Protein AF-A0A8H9GQD7-F1 (afdb_monomer_lite)

Organism: NCBI:txid43677

Radius of gyration: 21.65 Å; chains: 1; bounding box: 56×29×59 Å

Foldseek 3Di:
DPPDDDDLLAFDDDDPDDALAVLVVVLVVLVVVLVVLVCVLVVVCVVVVDDCVVDPVSVVSVVVSVVSVVVSVVSVCCSVVPRQVVQVVSQEHCDQPPQLQGFHAPPPPRTTQGHRNDPRDDPVSSVVSVVSNVVCVVVVNPDPPPPDD

Secondary structure (DSSP, 8-state):
-------TT-B--PPSS--HHHHHHHHHHHHHHHHHHHHHHHHHHHHH---GGG-HHHHHHHHHHHHHHHHHHHHHHHIIIIIHHHHHHTTEE-STT--TTSEEE-TTT-BEEE-TTSPPPPHHHHHHHHHHHHHHHHTT----SSS--

Structure (mmCIF, N/CA/C/O backbone):
data_AF-A0A8H9GQD7-F1
#
_entry.id   AF-A0A8H9GQD7-F1
#
loop_
_atom_site.group_PDB
_atom_site.id
_atom_site.type_symbol
_atom_site.label_atom_id
_atom_site.label_alt_id
_atom_site.label_comp_id
_atom_site.label_asym_id
_atom_site.label_entity_id
_atom_site.label_seq_id
_atom_site.pdbx_PDB_ins_code
_atom_site.Cartn_x
_atom_site.Cartn_y
_atom_site.Cartn_z
_atom_site.occupancy
_atom_site.B_iso_or_equiv
_atom_site.auth_seq_id
_atom_site.auth_comp_id
_atom_site.auth_asym_id
_atom_site.auth_atom_id
_atom_site.pdbx_PDB_model_num
ATOM 1 N N . MET A 1 1 ? -19.587 14.420 16.775 1.00 52.22 1 MET A N 1
ATOM 2 C CA . MET A 1 1 ? -18.408 13.532 16.770 1.00 52.22 1 MET A CA 1
ATOM 3 C C . MET A 1 1 ? -18.285 12.981 18.170 1.00 52.22 1 MET A C 1
ATOM 5 O O . MET A 1 1 ? -17.987 13.733 19.086 1.00 52.22 1 MET A O 1
ATOM 9 N N . THR A 1 2 ? -18.699 11.735 18.364 1.00 54.34 2 THR A N 1
ATOM 10 C CA . THR A 1 2 ? -18.663 11.074 19.668 1.00 54.34 2 THR A CA 1
ATOM 11 C C . THR A 1 2 ? -17.206 10.922 20.079 1.00 54.34 2 THR A C 1
ATOM 13 O O . THR A 1 2 ? -16.435 10.321 19.337 1.00 54.34 2 THR A O 1
ATOM 16 N N . GLY A 1 3 ? -16.827 11.503 21.219 1.00 69.62 3 GLY A N 1
ATOM 17 C CA . GLY A 1 3 ? -15.512 11.342 21.842 1.00 69.62 3 GLY A CA 1
ATOM 18 C C . GLY A 1 3 ? -15.313 9.917 22.349 1.00 69.62 3 GLY A C 1
ATOM 19 O O . GLY A 1 3 ? -15.209 9.698 23.549 1.00 69.62 3 GLY A O 1
ATOM 20 N N . GLN A 1 4 ? -15.342 8.945 21.437 1.00 81.12 4 GLN A N 1
ATOM 21 C CA . GLN A 1 4 ? -14.996 7.571 21.748 1.00 81.12 4 GLN A CA 1
ATOM 22 C C . GLN A 1 4 ? -13.513 7.533 22.087 1.00 81.12 4 GLN A C 1
ATOM 24 O O . GLN A 1 4 ? -12.662 7.828 21.252 1.00 81.12 4 GLN A O 1
ATOM 29 N N . GLU A 1 5 ? -13.226 7.181 23.331 1.00 90.62 5 GLU A N 1
ATOM 30 C CA . GLU A 1 5 ? -11.876 6.884 23.772 1.00 90.62 5 GLU A CA 1
ATOM 31 C C . GLU A 1 5 ? -11.408 5.593 23.091 1.00 90.62 5 GLU A C 1
ATOM 33 O O . GLU A 1 5 ? -12.133 4.595 23.058 1.00 90.62 5 GLU A O 1
ATOM 38 N N . TRP A 1 6 ? -10.220 5.625 22.490 1.00 93.25 6 TRP A N 1
ATOM 39 C CA . TRP A 1 6 ? -9.651 4.464 21.815 1.00 93.25 6 TRP A CA 1
ATOM 40 C C . TRP A 1 6 ? -9.459 3.291 22.791 1.00 93.25 6 TRP A C 1
ATOM 42 O O . TRP A 1 6 ? -8.987 3.472 23.912 1.00 93.25 6 TRP A O 1
ATOM 52 N N . SER A 1 7 ? -9.768 2.071 22.340 1.00 92.12 7 SER A N 1
ATOM 53 C CA . SER A 1 7 ? -9.533 0.832 23.091 1.00 92.12 7 SER A CA 1
ATOM 54 C C . SER A 1 7 ? -8.910 -0.243 22.191 1.00 92.12 7 SER A C 1
ATOM 56 O O . SER A 1 7 ? -9.334 -0.388 21.040 1.00 92.12 7 SER A O 1
ATOM 58 N N . PRO A 1 8 ? -7.952 -1.049 22.695 1.00 90.44 8 PRO A N 1
ATOM 59 C CA . PRO A 1 8 ? -7.271 -2.081 21.908 1.00 90.44 8 PRO A CA 1
ATOM 60 C C . PRO A 1 8 ? -8.186 -3.248 21.508 1.00 90.44 8 PRO A C 1
ATOM 62 O O . PRO A 1 8 ? -7.791 -4.081 20.699 1.00 90.44 8 PRO A O 1
ATOM 65 N N . HIS A 1 9 ? -9.404 -3.314 22.050 1.00 89.88 9 HIS A N 1
ATOM 66 C CA . HIS A 1 9 ? -10.408 -4.318 21.691 1.00 89.88 9 HIS A CA 1
ATOM 67 C C . HIS A 1 9 ? -11.332 -3.865 20.552 1.00 89.88 9 HIS A C 1
ATOM 69 O O . HIS A 1 9 ? -12.151 -4.652 20.084 1.00 89.88 9 HIS A O 1
ATOM 75 N N . MET A 1 10 ? -11.226 -2.611 20.097 1.00 92.00 10 MET A N 1
ATOM 76 C CA . MET A 1 10 ? -12.069 -2.103 19.018 1.00 92.00 10 MET A CA 1
ATOM 77 C C . MET A 1 10 ? -11.712 -2.767 17.692 1.00 92.00 10 MET A C 1
ATOM 79 O O . MET A 1 10 ? -10.577 -2.680 17.220 1.00 92.00 10 MET A O 1
ATOM 83 N N . GLN A 1 11 ? -12.712 -3.372 17.059 1.00 92.25 11 GLN A N 1
ATOM 84 C CA . GLN A 1 11 ? -12.593 -3.986 15.744 1.00 92.25 11 GLN A CA 1
ATOM 85 C C . GLN A 1 11 ? -13.597 -3.388 14.765 1.00 92.25 11 GLN A C 1
ATOM 87 O O . GLN A 1 11 ? -14.697 -2.969 15.129 1.00 92.25 11 GLN A O 1
ATOM 92 N N . ARG A 1 12 ? -13.225 -3.399 13.487 1.00 90.88 12 ARG A N 1
ATOM 93 C CA . ARG A 1 12 ? -14.120 -3.098 12.374 1.00 90.88 12 ARG A CA 1
ATOM 94 C C . ARG A 1 12 ? -14.164 -4.286 11.432 1.00 90.88 12 ARG A C 1
ATOM 96 O O . ARG A 1 12 ? -13.140 -4.877 11.090 1.00 90.88 12 ARG A O 1
ATOM 103 N N . ARG A 1 13 ? -15.366 -4.605 10.955 1.00 91.69 13 ARG A N 1
ATOM 104 C CA . ARG A 1 13 ? -15.532 -5.585 9.887 1.00 91.69 13 ARG A CA 1
ATOM 105 C C . ARG A 1 13 ? -14.954 -5.009 8.598 1.00 91.69 13 ARG A C 1
ATOM 107 O O . ARG A 1 13 ? -15.476 -4.040 8.054 1.00 91.69 13 ARG A O 1
ATOM 114 N N . LEU A 1 14 ? -13.885 -5.627 8.113 1.00 88.56 14 LEU A N 1
ATOM 115 C CA . LEU A 1 14 ? -13.234 -5.224 6.874 1.00 88.56 14 LEU A CA 1
ATOM 116 C C . LEU A 1 14 ? -14.040 -5.691 5.658 1.00 88.56 14 LEU A C 1
ATOM 118 O O . LEU A 1 14 ? -14.552 -6.813 5.623 1.00 88.56 14 LEU A O 1
ATOM 122 N N . LEU A 1 15 ? -14.105 -4.841 4.636 1.00 88.88 15 LEU A N 1
ATOM 123 C CA . LEU A 1 15 ? -14.588 -5.222 3.316 1.00 88.88 15 LEU A CA 1
ATOM 124 C C . LEU A 1 15 ? -13.669 -6.303 2.715 1.00 88.88 15 LEU A C 1
ATOM 126 O O . LEU A 1 15 ? -12.442 -6.204 2.838 1.00 88.88 15 LEU A O 1
ATOM 130 N N . PRO A 1 16 ? -14.231 -7.328 2.051 1.00 82.50 16 PRO A N 1
ATOM 131 C CA . PRO A 1 16 ? -13.435 -8.333 1.361 1.00 82.50 16 PRO A CA 1
ATOM 132 C C . PRO A 1 16 ? -12.725 -7.711 0.150 1.00 82.50 16 PRO A C 1
ATOM 134 O O . PRO A 1 16 ? -13.342 -6.995 -0.639 1.00 82.50 16 PRO A O 1
ATOM 137 N N . GLY A 1 17 ? -11.433 -8.006 -0.017 1.00 80.06 17 GLY A N 1
ATOM 138 C CA . GLY A 1 17 ? -10.652 -7.597 -1.186 1.00 80.06 17 GLY A CA 1
ATOM 139 C C . GLY A 1 17 ? -9.271 -7.025 -0.863 1.00 80.06 17 GLY A C 1
ATOM 140 O O . GLY A 1 17 ? -8.777 -7.113 0.262 1.00 80.06 17 GLY A O 1
ATOM 141 N N . LEU A 1 18 ? -8.641 -6.455 -1.894 1.00 74.69 18 LEU A N 1
ATOM 142 C CA . LEU A 1 18 ? -7.357 -5.762 -1.788 1.00 74.69 18 LEU A CA 1
ATOM 143 C C . LEU A 1 18 ? -7.525 -4.445 -1.019 1.00 74.69 18 LEU A C 1
ATOM 145 O 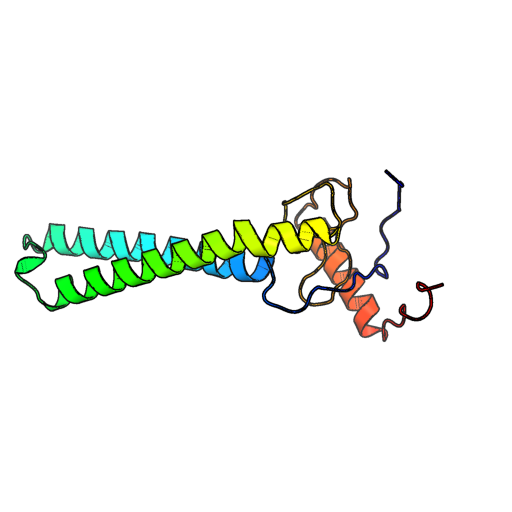O . LEU A 1 18 ? -8.430 -3.664 -1.306 1.00 74.69 18 LEU A O 1
ATOM 149 N N . ARG A 1 19 ? -6.633 -4.206 -0.056 1.00 80.25 19 ARG A N 1
ATOM 150 C CA . ARG A 1 19 ? -6.700 -3.073 0.880 1.00 80.25 19 ARG A CA 1
ATOM 151 C C . ARG A 1 19 ? -5.863 -1.901 0.384 1.00 80.25 19 ARG A C 1
A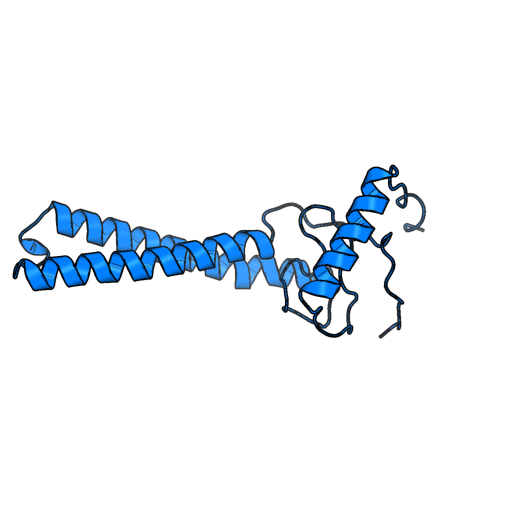TOM 153 O O . ARG A 1 19 ? -4.777 -2.116 -0.166 1.00 80.25 19 ARG A O 1
ATOM 160 N N . ALA A 1 20 ? -6.323 -0.673 0.62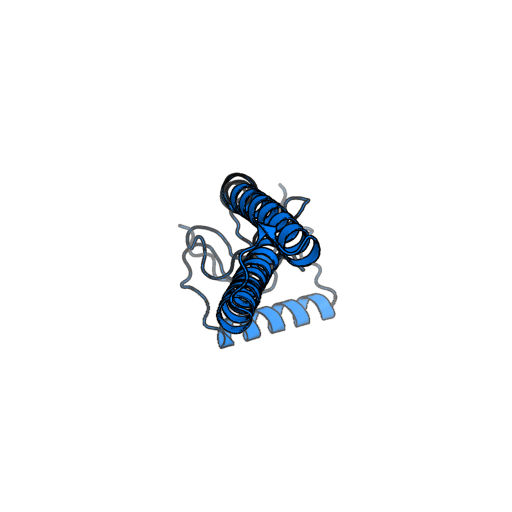4 1.00 78.06 20 ALA A N 1
ATOM 161 C CA . ALA A 1 20 ? -5.643 0.536 0.155 1.00 78.06 20 ALA A CA 1
ATOM 162 C C . ALA A 1 20 ? -4.181 0.609 0.631 1.00 78.06 20 ALA A C 1
ATOM 164 O O . ALA A 1 20 ? -3.285 0.891 -0.166 1.00 78.06 20 ALA A O 1
ATOM 165 N N . GLY A 1 21 ? -3.916 0.265 1.898 1.00 73.19 21 GLY A N 1
ATOM 166 C CA . GLY A 1 21 ? -2.560 0.280 2.457 1.00 73.19 21 GLY A CA 1
ATOM 167 C C . GLY A 1 21 ? -1.583 -0.692 1.776 1.00 73.19 21 GLY A C 1
ATOM 168 O O . GLY A 1 21 ? -0.426 -0.346 1.547 1.00 73.19 21 GLY A O 1
ATOM 169 N N . GLN A 1 22 ? -2.037 -1.891 1.394 1.00 75.12 22 GLN A N 1
ATOM 170 C CA . GLN A 1 22 ? -1.191 -2.867 0.694 1.00 75.12 22 GLN A CA 1
ATOM 171 C C . GLN A 1 22 ? -0.903 -2.425 -0.740 1.00 75.12 22 GLN A C 1
ATOM 173 O O . GLN A 1 22 ? 0.237 -2.498 -1.192 1.00 75.12 22 GLN A O 1
ATOM 178 N N . LEU A 1 23 ? -1.925 -1.933 -1.443 1.00 75.62 23 LEU A N 1
ATOM 179 C CA . LEU A 1 23 ? -1.777 -1.443 -2.809 1.00 75.62 23 LEU A CA 1
ATOM 180 C C . LEU A 1 23 ? -0.866 -0.207 -2.877 1.00 75.62 23 LEU A C 1
ATOM 182 O O . LEU A 1 23 ? -0.086 -0.085 -3.817 1.00 75.62 23 LEU A O 1
ATOM 186 N N . ALA A 1 24 ? -0.894 0.667 -1.866 1.00 77.19 24 ALA A N 1
ATOM 187 C CA . ALA A 1 24 ? -0.025 1.841 -1.811 1.00 77.19 24 ALA A CA 1
ATOM 188 C C . ALA A 1 24 ? 1.467 1.466 -1.789 1.00 77.19 24 ALA A C 1
ATOM 190 O O . ALA A 1 24 ? 2.265 2.103 -2.471 1.00 77.19 24 ALA A O 1
ATOM 191 N N . ILE A 1 25 ? 1.845 0.402 -1.069 1.00 79.94 25 ILE A N 1
ATOM 192 C CA . ILE A 1 25 ? 3.231 -0.095 -1.045 1.00 79.94 25 ILE A CA 1
ATOM 193 C C . ILE A 1 25 ? 3.661 -0.551 -2.442 1.00 79.94 25 ILE A C 1
ATOM 195 O O . ILE A 1 25 ? 4.743 -0.184 -2.898 1.00 79.94 25 ILE A O 1
ATOM 199 N N . TRP A 1 26 ? 2.804 -1.301 -3.140 1.00 77.56 26 TRP A N 1
ATOM 200 C CA . TRP A 1 26 ? 3.077 -1.747 -4.508 1.00 77.56 26 TRP A CA 1
ATOM 201 C C . TRP A 1 26 ? 3.214 -0.578 -5.480 1.00 77.56 26 TRP A C 1
ATOM 203 O O . TRP A 1 26 ? 4.124 -0.584 -6.300 1.00 77.56 26 TRP A O 1
ATOM 213 N N . VAL A 1 27 ? 2.360 0.439 -5.351 1.00 78.56 27 VAL A N 1
ATOM 214 C CA . VAL A 1 27 ? 2.389 1.653 -6.179 1.00 78.56 27 VAL A CA 1
ATOM 215 C C . VAL A 1 27 ? 3.655 2.480 -5.940 1.00 78.56 27 VAL A C 1
ATOM 217 O O . VAL A 1 27 ? 4.270 2.957 -6.890 1.00 78.56 27 VAL A O 1
ATOM 220 N N . VAL A 1 28 ? 4.067 2.668 -4.684 1.00 81.38 28 VAL A N 1
ATOM 221 C CA . VAL A 1 28 ? 5.301 3.409 -4.375 1.00 81.38 28 VAL A CA 1
ATOM 222 C C . VAL A 1 28 ? 6.525 2.619 -4.838 1.00 81.38 28 VAL A C 1
ATOM 224 O O . VAL A 1 28 ? 7.420 3.182 -5.466 1.00 81.38 28 VAL A O 1
ATOM 227 N N . GLY A 1 29 ? 6.549 1.308 -4.579 1.00 82.88 29 GLY A N 1
ATOM 228 C CA . GLY A 1 29 ? 7.623 0.421 -5.021 1.00 82.88 29 GLY A CA 1
ATOM 229 C C . GLY A 1 29 ? 7.764 0.383 -6.543 1.00 82.88 29 GLY A C 1
ATOM 230 O O . GLY A 1 29 ? 8.878 0.506 -7.052 1.00 82.88 29 GLY A O 1
ATOM 231 N N . SER A 1 30 ? 6.648 0.288 -7.275 1.00 79.31 30 SER A N 1
ATOM 232 C CA . SER A 1 30 ? 6.659 0.331 -8.738 1.00 79.31 30 SER A CA 1
ATOM 233 C C . SER A 1 30 ? 7.157 1.683 -9.243 1.00 79.31 30 SER A C 1
ATOM 235 O O . SER A 1 30 ? 8.034 1.707 -10.100 1.00 79.31 30 SER A O 1
ATOM 237 N N . ALA A 1 31 ? 6.688 2.803 -8.683 1.00 79.69 31 ALA A N 1
ATOM 238 C CA . ALA A 1 31 ? 7.128 4.138 -9.088 1.00 79.69 31 ALA A CA 1
ATOM 239 C C . ALA A 1 31 ? 8.649 4.326 -8.939 1.00 79.69 31 ALA A C 1
ATOM 241 O O . ALA A 1 31 ? 9.306 4.778 -9.878 1.00 79.69 31 ALA A O 1
ATOM 242 N N . VAL A 1 32 ? 9.225 3.929 -7.798 1.00 84.12 32 VAL A N 1
ATOM 243 C CA . VAL A 1 32 ? 10.681 3.996 -7.573 1.00 84.12 32 VAL A CA 1
ATOM 244 C C . VAL A 1 32 ? 11.428 3.115 -8.573 1.00 84.12 32 VAL A C 1
ATOM 246 O O . VAL A 1 32 ? 12.389 3.571 -9.192 1.00 84.12 32 VAL A O 1
ATOM 249 N N . PHE A 1 33 ? 10.964 1.879 -8.779 1.00 84.69 33 PHE A N 1
ATOM 250 C CA . PHE A 1 33 ? 11.542 0.969 -9.766 1.00 84.69 33 PHE A CA 1
ATOM 251 C C . PHE A 1 33 ? 11.523 1.574 -11.177 1.00 84.69 33 PHE A C 1
ATOM 253 O O . PHE A 1 33 ? 12.547 1.565 -11.861 1.00 84.69 33 PHE A O 1
ATOM 260 N N . PHE A 1 34 ? 10.400 2.170 -11.591 1.00 81.94 34 PHE A N 1
ATOM 261 C CA . PHE A 1 34 ? 10.266 2.821 -12.893 1.00 81.94 34 PHE A CA 1
ATOM 262 C C . PHE A 1 34 ? 11.222 4.000 -13.052 1.00 81.94 34 PHE A C 1
ATOM 264 O O . PHE A 1 34 ? 11.843 4.115 -14.107 1.00 81.94 34 PHE A O 1
ATOM 271 N N . ILE A 1 35 ? 11.391 4.842 -12.029 1.00 83.62 35 ILE A N 1
ATOM 272 C CA . ILE A 1 35 ? 12.340 5.967 -12.063 1.00 83.62 35 ILE A CA 1
ATOM 273 C C . ILE A 1 35 ? 13.771 5.454 -12.244 1.00 83.62 35 ILE A C 1
ATOM 275 O O . ILE A 1 35 ? 14.464 5.894 -13.160 1.00 83.62 35 ILE A O 1
ATOM 279 N N . VAL A 1 36 ? 14.202 4.491 -11.424 1.00 86.31 36 VAL A N 1
ATOM 280 C CA . VAL A 1 36 ? 15.559 3.922 -11.499 1.00 86.31 36 VAL A CA 1
ATOM 281 C C . VAL A 1 36 ? 15.808 3.294 -12.867 1.00 86.31 36 VAL A C 1
ATOM 283 O O . VAL A 1 36 ? 16.827 3.561 -13.501 1.00 86.31 36 VAL A O 1
ATOM 286 N N . TYR A 1 37 ? 14.853 2.510 -13.359 1.00 83.06 37 TYR A N 1
ATOM 287 C CA . TYR A 1 37 ? 14.952 1.872 -14.663 1.00 83.06 37 TYR A CA 1
ATOM 288 C C . TYR A 1 37 ? 15.029 2.888 -15.811 1.00 83.06 37 TYR A C 1
ATOM 290 O O . TYR A 1 37 ? 15.829 2.730 -16.730 1.00 83.06 37 TYR A O 1
ATOM 298 N N . THR A 1 38 ? 14.250 3.971 -15.726 1.00 81.44 38 THR A N 1
ATOM 299 C CA . THR A 1 38 ? 14.289 5.081 -16.690 1.00 81.44 38 THR A CA 1
ATOM 300 C C . THR A 1 38 ? 15.678 5.707 -16.728 1.00 81.44 38 THR A C 1
ATOM 302 O O . THR A 1 38 ? 16.253 5.862 -17.801 1.00 81.44 38 THR A O 1
ATOM 305 N N . LEU A 1 39 ? 16.257 6.009 -15.563 1.00 85.69 39 LEU A N 1
ATOM 306 C CA . LEU A 1 39 ? 17.601 6.580 -15.470 1.00 85.69 39 LEU A CA 1
ATOM 307 C C . LEU A 1 39 ? 18.665 5.650 -16.067 1.00 85.69 39 LEU A C 1
ATOM 309 O O . LEU A 1 39 ? 19.553 6.127 -16.770 1.00 85.69 39 LEU A O 1
ATOM 313 N N . ILE A 1 40 ? 18.555 4.336 -15.848 1.00 84.94 40 ILE A N 1
ATOM 314 C CA . ILE A 1 40 ? 19.465 3.342 -16.437 1.00 84.94 40 ILE A CA 1
ATOM 315 C C . ILE A 1 40 ? 19.342 3.324 -17.964 1.00 84.94 40 ILE A C 1
ATOM 317 O O . ILE A 1 40 ? 20.362 3.341 -18.649 1.00 84.94 40 ILE A O 1
ATOM 321 N N . LEU A 1 41 ? 18.120 3.323 -18.508 1.00 82.12 41 LEU A N 1
ATOM 322 C CA . LEU A 1 41 ? 17.912 3.339 -19.958 1.00 82.12 41 LEU A CA 1
ATOM 323 C C . LEU A 1 41 ? 18.453 4.622 -20.597 1.00 82.12 41 LEU A C 1
ATOM 325 O O . LEU A 1 41 ? 19.222 4.547 -21.555 1.00 82.12 41 LEU A O 1
ATOM 329 N N . PHE A 1 42 ? 18.108 5.791 -20.053 1.00 81.56 42 PHE A N 1
ATOM 330 C CA . PHE A 1 42 ? 18.601 7.071 -20.569 1.00 81.56 42 PHE A CA 1
ATOM 331 C C . PHE A 1 42 ? 20.120 7.208 -20.425 1.00 81.56 42 PHE A C 1
ATOM 333 O O . PHE A 1 42 ? 20.777 7.652 -21.365 1.00 81.56 42 PHE A O 1
ATOM 340 N N . GLY A 1 43 ? 20.691 6.784 -19.294 1.00 83.50 43 GLY A N 1
ATOM 341 C CA . GLY A 1 43 ? 22.138 6.775 -19.080 1.00 83.50 43 GLY A CA 1
ATOM 342 C C . GLY A 1 43 ? 22.860 5.835 -20.047 1.00 83.50 43 GLY A C 1
ATOM 343 O O . GLY A 1 43 ? 23.841 6.230 -20.673 1.00 83.50 43 GLY A O 1
ATOM 344 N N . GLY A 1 44 ? 22.336 4.621 -20.236 1.00 78.56 44 GLY A N 1
ATOM 345 C CA . GLY A 1 44 ? 22.875 3.650 -21.188 1.00 78.56 44 GLY A CA 1
ATOM 346 C C . GLY A 1 44 ? 22.859 4.168 -22.626 1.00 78.56 44 GLY A C 1
ATOM 347 O O . GLY A 1 44 ? 23.848 4.023 -23.341 1.00 78.56 44 GLY A O 1
ATOM 348 N N . MET A 1 45 ? 21.782 4.842 -23.033 1.00 77.19 45 MET A N 1
ATOM 349 C CA . MET A 1 45 ? 21.712 5.489 -24.345 1.00 77.19 45 MET A CA 1
ATOM 350 C C . MET A 1 45 ? 22.701 6.643 -24.504 1.00 77.19 45 MET A C 1
ATOM 352 O O . MET A 1 45 ? 23.352 6.738 -25.542 1.00 77.19 45 MET A O 1
ATOM 356 N N . ALA A 1 46 ? 22.816 7.516 -23.500 1.00 80.88 46 ALA A N 1
ATOM 357 C CA . ALA A 1 46 ? 23.728 8.656 -23.548 1.00 80.88 46 ALA A CA 1
ATOM 358 C C . ALA A 1 46 ? 25.190 8.205 -23.701 1.00 80.88 46 ALA A C 1
ATOM 360 O O . ALA A 1 46 ? 25.948 8.832 -24.434 1.00 80.88 46 ALA A O 1
ATOM 361 N N . ILE A 1 47 ? 25.562 7.093 -23.056 1.00 82.62 47 ILE A N 1
ATOM 362 C CA . ILE A 1 47 ? 26.897 6.489 -23.168 1.00 82.62 47 ILE A CA 1
ATOM 363 C C . ILE A 1 47 ? 27.088 5.812 -24.529 1.00 82.62 47 ILE A C 1
ATOM 365 O O . ILE A 1 47 ? 28.137 5.966 -25.150 1.00 82.62 47 ILE A O 1
ATOM 369 N N . ALA A 1 48 ? 26.096 5.050 -24.995 1.00 79.25 48 ALA A N 1
ATOM 370 C CA . ALA A 1 48 ? 26.223 4.270 -26.223 1.00 79.25 48 ALA A CA 1
ATOM 371 C C . ALA A 1 48 ? 26.132 5.130 -27.499 1.00 79.25 48 ALA A C 1
ATOM 373 O O . ALA A 1 48 ? 26.598 4.703 -28.552 1.00 79.25 48 ALA A O 1
ATOM 374 N N . GLY A 1 49 ? 25.525 6.321 -27.429 1.00 79.06 49 GLY A N 1
ATOM 375 C CA . GLY A 1 49 ? 25.368 7.228 -28.572 1.00 79.06 49 GLY A CA 1
ATOM 376 C C . GLY A 1 49 ? 24.415 6.713 -29.659 1.00 79.06 49 GLY A C 1
ATOM 377 O O . GLY A 1 49 ? 24.384 7.259 -30.760 1.00 79.06 49 GLY A O 1
ATOM 378 N N . VAL A 1 50 ? 23.641 5.662 -29.370 1.00 73.06 50 VAL A N 1
ATOM 379 C CA . VAL A 1 50 ? 22.736 5.005 -30.323 1.00 73.06 50 VAL A CA 1
ATOM 380 C C . VAL A 1 50 ? 21.284 5.255 -29.924 1.00 73.06 50 VAL A C 1
ATOM 382 O O . VAL A 1 50 ? 20.909 5.074 -28.766 1.00 73.06 50 VAL A O 1
ATOM 385 N N . GLY A 1 51 ? 20.453 5.656 -30.888 1.00 71.31 51 GLY A N 1
ATOM 386 C CA . GLY A 1 51 ? 19.011 5.802 -30.681 1.00 71.31 51 GLY A CA 1
ATOM 387 C C . GLY A 1 51 ? 18.293 4.452 -30.548 1.00 71.31 51 GLY A C 1
ATOM 388 O O . GLY A 1 51 ? 18.775 3.428 -31.035 1.00 71.31 51 GLY A O 1
ATOM 389 N N . TYR A 1 52 ? 17.100 4.461 -29.942 1.00 66.75 52 TYR A N 1
ATOM 390 C CA . TYR A 1 52 ? 16.295 3.258 -29.674 1.00 66.75 52 TYR A CA 1
ATOM 391 C C . TYR A 1 52 ? 16.094 2.348 -30.898 1.00 66.75 52 TYR A C 1
ATOM 393 O O . TYR A 1 52 ? 16.155 1.128 -30.767 1.00 66.75 52 TYR A O 1
ATOM 401 N N . GLY A 1 53 ? 15.925 2.925 -32.094 1.00 67.88 53 GLY A N 1
ATOM 402 C CA . GLY A 1 53 ? 15.635 2.173 -33.320 1.00 67.88 53 GLY A CA 1
ATOM 403 C C . GLY A 1 53 ? 16.761 1.258 -33.817 1.00 67.88 53 GLY A C 1
ATOM 404 O O . GLY A 1 53 ? 16.500 0.383 -34.635 1.00 67.88 53 GLY A O 1
ATOM 405 N N . ALA A 1 54 ? 17.994 1.423 -33.329 1.00 79.38 54 ALA A N 1
ATOM 406 C CA . ALA A 1 54 ? 19.134 0.610 -33.760 1.00 79.38 54 ALA A CA 1
ATOM 407 C C . ALA A 1 54 ? 19.299 -0.693 -32.959 1.00 79.38 54 ALA A C 1
ATOM 409 O O . ALA A 1 54 ? 20.043 -1.578 -33.376 1.00 79.38 54 ALA A O 1
ATOM 410 N N . SER A 1 55 ? 18.626 -0.821 -31.809 1.00 82.31 55 SER A N 1
ATOM 411 C CA . SER A 1 55 ? 18.737 -1.995 -30.942 1.00 82.31 55 SER A CA 1
ATOM 412 C C . SER A 1 55 ? 17.355 -2.574 -30.634 1.00 82.31 55 SER A C 1
ATOM 414 O O . SER A 1 55 ? 16.578 -1.957 -29.893 1.00 82.31 55 SER A O 1
ATOM 416 N N . PRO A 1 56 ? 17.035 -3.783 -31.136 1.00 82.69 56 PRO A N 1
ATOM 417 C CA . PRO A 1 56 ? 15.772 -4.445 -30.818 1.00 82.69 56 PRO A CA 1
ATOM 418 C C . PRO A 1 56 ? 15.654 -4.756 -29.320 1.00 82.69 56 PRO A C 1
ATOM 420 O O . PRO A 1 56 ? 14.551 -4.752 -28.781 1.00 82.69 56 PRO A O 1
ATOM 423 N N . ILE A 1 57 ? 16.783 -4.947 -28.625 1.00 83.88 57 ILE A N 1
ATOM 424 C CA . ILE A 1 57 ? 16.814 -5.149 -27.171 1.00 83.88 57 ILE A CA 1
ATOM 425 C C . ILE A 1 57 ? 16.365 -3.872 -26.453 1.00 83.88 57 ILE A C 1
ATOM 427 O O . ILE A 1 57 ? 15.436 -3.928 -25.653 1.00 83.88 57 ILE A O 1
ATOM 431 N N . LEU A 1 58 ? 16.965 -2.714 -26.762 1.00 78.06 58 LEU A N 1
ATOM 432 C CA . LEU A 1 58 ? 16.580 -1.442 -26.130 1.00 78.06 58 LEU A CA 1
ATOM 433 C C . LEU A 1 58 ? 15.133 -1.064 -26.451 1.00 78.06 58 LEU A C 1
ATOM 435 O O . LEU A 1 58 ? 14.413 -0.596 -25.572 1.00 78.06 58 LEU A O 1
ATOM 439 N N . THR A 1 59 ? 14.689 -1.320 -27.683 1.00 81.44 59 THR A N 1
ATOM 440 C CA . THR A 1 59 ? 13.288 -1.128 -28.076 1.00 81.44 59 THR A CA 1
ATOM 441 C C . THR A 1 59 ? 12.354 -2.022 -27.254 1.00 81.44 59 THR A C 1
ATOM 443 O O . THR A 1 59 ? 11.365 -1.534 -26.712 1.00 81.44 59 THR A O 1
ATOM 446 N N . GLY A 1 60 ? 12.676 -3.310 -27.095 1.00 82.50 60 GLY A N 1
ATOM 447 C CA . GLY A 1 60 ? 11.880 -4.240 -26.288 1.00 82.50 60 GLY A CA 1
ATOM 448 C C . GLY A 1 60 ? 11.800 -3.835 -24.814 1.00 82.50 60 GLY A C 1
ATOM 449 O O . GLY A 1 60 ? 10.717 -3.844 -24.230 1.00 82.50 60 GLY A O 1
ATOM 450 N N . LEU A 1 61 ? 12.923 -3.407 -24.232 1.00 83.38 61 LEU A N 1
ATOM 451 C CA . LEU A 1 61 ? 12.980 -2.877 -22.867 1.00 83.38 61 LEU A CA 1
ATOM 452 C C . LEU A 1 61 ? 12.122 -1.613 -22.703 1.00 83.38 61 LEU A C 1
ATOM 454 O O . LEU A 1 61 ? 11.387 -1.490 -21.723 1.00 83.38 61 LEU A O 1
ATOM 458 N N . PHE A 1 62 ? 12.151 -0.706 -23.681 1.00 81.25 62 PHE A N 1
ATOM 459 C CA . PHE A 1 62 ? 11.333 0.507 -23.673 1.00 81.25 62 PHE A CA 1
ATOM 460 C C . PHE A 1 62 ? 9.830 0.203 -23.773 1.00 81.25 62 PHE A C 1
ATOM 462 O O . PHE A 1 62 ? 9.025 0.791 -23.051 1.00 8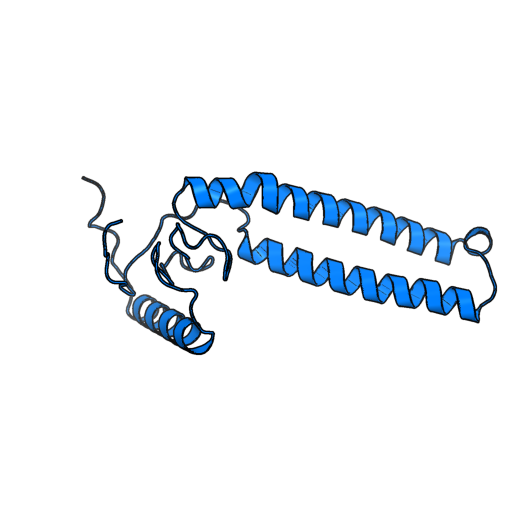1.25 62 PHE A O 1
ATOM 469 N N . VAL A 1 63 ? 9.437 -0.755 -24.618 1.00 84.12 63 VAL A N 1
ATOM 470 C CA . VAL A 1 63 ? 8.038 -1.203 -24.717 1.00 84.12 63 VAL A CA 1
ATOM 471 C C . VAL A 1 63 ? 7.580 -1.853 -23.411 1.00 84.12 63 VAL A C 1
ATOM 473 O O . VAL A 1 63 ? 6.523 -1.493 -22.894 1.00 84.12 63 VAL A O 1
ATOM 476 N N . ALA A 1 64 ? 8.376 -2.763 -22.840 1.00 84.50 64 ALA A N 1
ATOM 477 C CA . ALA A 1 64 ? 8.064 -3.400 -21.560 1.00 84.50 64 ALA A CA 1
ATOM 478 C C . ALA A 1 64 ? 7.909 -2.364 -20.434 1.00 84.50 64 ALA A C 1
ATOM 480 O O . ALA A 1 64 ? 6.986 -2.456 -19.622 1.00 84.50 64 ALA A O 1
ATOM 481 N N . TRP A 1 65 ? 8.766 -1.340 -20.430 1.00 82.12 65 TRP A N 1
ATOM 482 C CA . TRP A 1 65 ? 8.672 -0.205 -19.518 1.00 82.12 65 TRP A CA 1
ATOM 483 C C . TRP A 1 65 ? 7.372 0.581 -19.696 1.00 82.12 65 TRP A C 1
ATOM 485 O O . TRP A 1 65 ? 6.669 0.816 -18.715 1.00 82.12 65 TRP A O 1
ATOM 495 N N . GLY A 1 66 ? 7.006 0.926 -20.934 1.00 80.12 66 GLY A N 1
ATOM 496 C CA . GLY A 1 66 ? 5.761 1.637 -21.229 1.00 80.12 66 GLY A CA 1
ATOM 497 C C . GLY A 1 66 ? 4.520 0.857 -20.786 1.00 80.12 66 GLY A C 1
ATOM 498 O O . GLY A 1 66 ? 3.652 1.407 -20.107 1.00 80.12 66 GLY A O 1
ATOM 499 N N . VAL A 1 67 ? 4.463 -0.444 -21.092 1.00 87.12 67 VAL A N 1
ATOM 500 C CA . VAL A 1 67 ? 3.367 -1.332 -20.663 1.00 87.12 67 VAL A CA 1
ATOM 501 C C . VAL A 1 67 ? 3.288 -1.405 -19.140 1.00 87.12 67 VAL A C 1
ATOM 503 O O . VAL A 1 67 ? 2.206 -1.262 -18.567 1.00 87.12 67 VAL A O 1
ATOM 506 N N . GLY A 1 68 ? 4.429 -1.583 -18.473 1.00 84.12 68 GLY A N 1
ATOM 507 C CA . GLY A 1 68 ? 4.491 -1.620 -17.018 1.00 84.12 68 GLY A CA 1
ATOM 508 C C . GLY A 1 68 ? 4.044 -0.302 -16.372 1.00 84.12 68 GLY A C 1
ATOM 509 O O . GLY A 1 68 ? 3.296 -0.321 -15.393 1.00 84.12 68 GLY A O 1
ATOM 510 N N . GLY A 1 69 ? 4.445 0.838 -16.940 1.00 82.00 69 GLY A N 1
ATOM 511 C CA . GLY A 1 69 ? 4.042 2.164 -16.476 1.00 82.00 69 GLY A CA 1
ATOM 512 C C . GLY A 1 69 ? 2.531 2.376 -16.587 1.00 82.00 69 GLY A C 1
ATOM 513 O O . GLY A 1 69 ? 1.898 2.812 -15.624 1.00 82.00 69 GLY A O 1
ATOM 514 N N . ILE A 1 70 ? 1.932 1.982 -17.717 1.00 84.75 70 ILE A N 1
ATOM 515 C CA . ILE A 1 70 ? 0.476 2.031 -17.922 1.00 84.75 70 ILE A CA 1
ATOM 516 C C . ILE A 1 70 ? -0.242 1.134 -16.910 1.00 84.75 70 ILE A C 1
ATOM 518 O O . ILE A 1 70 ? -1.180 1.584 -16.253 1.00 84.75 70 ILE A O 1
ATOM 522 N N . ALA A 1 71 ? 0.209 -0.111 -16.730 1.00 84.25 71 ALA A N 1
ATOM 523 C CA . ALA A 1 71 ? -0.384 -1.028 -15.757 1.00 84.25 71 ALA A CA 1
ATOM 524 C C . ALA A 1 71 ? -0.330 -0.458 -14.327 1.00 84.25 71 ALA A C 1
ATOM 526 O O . ALA A 1 71 ? -1.318 -0.517 -13.592 1.00 84.25 71 ALA A O 1
ATOM 527 N N . SER A 1 72 ? 0.794 0.163 -13.953 1.00 83.06 72 SER A N 1
ATOM 528 C CA . SER A 1 72 ? 0.950 0.835 -12.660 1.00 83.06 72 SER A CA 1
ATOM 529 C C . SER A 1 72 ? 0.006 2.034 -12.508 1.00 83.06 72 SER A C 1
ATOM 531 O O . SER A 1 72 ? -0.572 2.225 -11.437 1.00 83.06 72 SER A O 1
ATOM 533 N N . ALA A 1 73 ? -0.181 2.834 -13.562 1.00 80.50 73 ALA A N 1
ATOM 534 C CA . ALA A 1 73 ? -1.109 3.964 -13.554 1.00 80.50 73 ALA A CA 1
ATOM 535 C C . ALA A 1 73 ? -2.567 3.503 -13.397 1.00 80.50 73 ALA A C 1
ATOM 537 O O . ALA A 1 73 ? -3.305 4.064 -12.586 1.00 80.50 73 ALA A O 1
ATOM 538 N N . VAL A 1 74 ? -2.965 2.436 -14.099 1.00 85.06 74 VAL A N 1
ATOM 539 C CA . VAL A 1 74 ? -4.296 1.824 -13.948 1.00 85.06 74 VAL A CA 1
ATOM 540 C C . VAL A 1 74 ? -4.499 1.320 -12.519 1.00 85.06 74 VAL A C 1
ATOM 542 O O . VAL A 1 74 ? -5.539 1.592 -11.921 1.00 85.06 74 VAL A O 1
ATOM 545 N N . LEU A 1 75 ? -3.508 0.644 -11.928 1.00 82.25 75 LEU A N 1
ATOM 546 C CA . LEU A 1 75 ? -3.598 0.164 -10.546 1.00 82.25 75 LEU A CA 1
ATOM 547 C C . LEU A 1 75 ? -3.752 1.317 -9.542 1.00 82.25 75 LEU A C 1
ATOM 549 O O . LEU A 1 75 ? -4.566 1.232 -8.621 1.00 82.25 75 LEU A O 1
ATOM 553 N N . ASN A 1 76 ? -3.008 2.410 -9.735 1.00 82.12 76 ASN A N 1
ATOM 554 C CA . ASN A 1 76 ? -3.119 3.610 -8.907 1.00 82.12 76 ASN A CA 1
ATOM 555 C C . ASN A 1 76 ? -4.520 4.242 -9.012 1.00 82.12 76 ASN A C 1
ATOM 557 O O . ASN A 1 76 ? -5.126 4.562 -7.985 1.00 82.12 76 ASN A O 1
ATOM 561 N N . LEU A 1 77 ? -5.060 4.345 -10.230 1.00 82.31 77 LEU A N 1
ATOM 562 C CA . LEU A 1 77 ? -6.403 4.866 -10.476 1.00 82.31 77 LEU A CA 1
ATOM 563 C C . LEU A 1 77 ? -7.475 3.996 -9.807 1.00 82.31 77 LEU A C 1
ATOM 565 O O . LEU A 1 77 ? -8.373 4.514 -9.146 1.00 82.31 77 LEU A O 1
ATOM 569 N N . LEU A 1 78 ? -7.364 2.670 -9.915 1.00 81.94 78 LEU A N 1
ATOM 570 C CA . LEU A 1 78 ? -8.273 1.740 -9.240 1.00 81.94 78 LEU A CA 1
ATOM 571 C C . LEU A 1 78 ? -8.220 1.909 -7.714 1.00 81.94 78 LEU A C 1
ATOM 573 O O . LEU A 1 78 ? -9.263 1.932 -7.058 1.00 81.94 78 LEU A O 1
ATOM 577 N N . LEU A 1 79 ? -7.028 2.096 -7.144 1.00 82.69 79 LEU A N 1
ATOM 578 C CA . LEU A 1 79 ? -6.849 2.348 -5.713 1.00 82.69 79 LEU A CA 1
ATOM 579 C C . LEU A 1 79 ? -7.609 3.611 -5.274 1.00 82.69 79 LEU A C 1
ATOM 581 O O . LEU A 1 79 ? -8.437 3.544 -4.362 1.00 82.69 79 LEU A O 1
ATOM 585 N N . HIS A 1 80 ? -7.361 4.741 -5.938 1.00 81.56 80 HIS A N 1
ATOM 586 C CA . HIS A 1 80 ? -7.877 6.049 -5.517 1.00 81.56 80 HIS A CA 1
ATOM 587 C C . HIS A 1 80 ? -9.355 6.247 -5.855 1.00 81.56 80 HIS A C 1
ATOM 589 O O . HIS A 1 80 ? -10.077 6.883 -5.093 1.00 81.56 80 HIS A O 1
ATOM 595 N N . CYS A 1 81 ? -9.828 5.691 -6.971 1.00 85.50 81 CYS A N 1
ATOM 596 C CA . CYS A 1 81 ? -11.206 5.895 -7.413 1.00 85.50 81 CYS A CA 1
ATOM 597 C C . CYS A 1 81 ? -12.176 4.832 -6.882 1.00 85.50 81 CYS A C 1
ATOM 599 O O . CYS A 1 81 ? -13.371 5.108 -6.784 1.00 85.50 81 CYS A O 1
ATOM 601 N N . TRP A 1 82 ? -11.703 3.629 -6.533 1.00 85.31 82 TRP A N 1
ATOM 602 C CA . TRP A 1 82 ? -12.595 2.517 -6.179 1.00 85.31 82 TRP A CA 1
ATOM 603 C C . TRP A 1 82 ? -12.381 1.999 -4.763 1.00 85.31 82 TRP A C 1
ATOM 605 O O . TRP A 1 82 ? -13.358 1.839 -4.031 1.00 85.31 82 TRP A O 1
ATOM 615 N N . VAL A 1 83 ? -11.134 1.730 -4.369 1.00 86.50 83 VAL A N 1
ATOM 616 C CA . VAL A 1 83 ? -10.831 1.078 -3.084 1.00 86.50 83 VAL A CA 1
ATOM 617 C C . VAL A 1 83 ? -10.958 2.071 -1.931 1.00 86.50 83 VAL A C 1
ATOM 619 O O . VAL A 1 83 ? -11.754 1.846 -1.022 1.00 86.50 83 VAL A O 1
ATOM 622 N N . VAL A 1 84 ? -10.258 3.207 -1.999 1.00 87.50 84 VAL A N 1
ATOM 623 C CA . VAL A 1 84 ? -10.274 4.216 -0.924 1.00 87.50 84 VAL A CA 1
ATOM 624 C C . VAL A 1 84 ? -11.685 4.757 -0.661 1.00 87.50 84 VAL A C 1
ATOM 626 O O . VAL A 1 84 ? -12.119 4.719 0.490 1.00 87.50 84 VAL A O 1
ATOM 629 N N . PRO A 1 85 ? -12.485 5.149 -1.673 1.00 88.88 85 PRO A N 1
ATOM 630 C CA . PRO A 1 85 ? -13.841 5.632 -1.422 1.00 88.88 85 PRO A CA 1
ATOM 631 C C . PRO A 1 85 ? -14.776 4.547 -0.877 1.00 88.88 85 PRO A C 1
ATOM 633 O O . PRO A 1 85 ? -15.786 4.857 -0.250 1.00 88.88 85 PRO A O 1
ATOM 636 N N . ARG A 1 86 ? -14.502 3.261 -1.139 1.00 90.62 86 ARG A N 1
ATOM 637 C CA . ARG A 1 86 ? -15.250 2.153 -0.526 1.00 90.62 86 ARG A CA 1
ATOM 638 C C . ARG A 1 86 ? -14.920 2.006 0.956 1.00 90.62 86 ARG A C 1
ATOM 640 O O . ARG A 1 86 ? -15.858 1.882 1.734 1.00 90.62 86 ARG A O 1
ATOM 647 N N . GLU A 1 87 ? -13.643 2.071 1.331 1.00 91.50 87 GLU A N 1
ATOM 648 C CA . GLU A 1 87 ? -13.225 2.056 2.741 1.00 91.50 87 GLU A CA 1
ATOM 649 C C . GLU A 1 87 ? -13.834 3.251 3.492 1.00 91.50 87 GLU A C 1
ATOM 651 O O . GLU A 1 87 ? -14.557 3.059 4.468 1.00 91.50 87 GLU A O 1
ATOM 656 N N . VAL A 1 88 ? -13.674 4.470 2.962 1.00 92.25 88 VAL A N 1
ATOM 657 C CA . VAL A 1 88 ? -14.190 5.696 3.597 1.00 92.25 88 VAL A CA 1
ATOM 658 C C . VAL A 1 88 ? -15.711 5.650 3.770 1.00 92.25 88 VAL A C 1
ATOM 660 O O . VAL A 1 88 ? -16.218 5.999 4.834 1.00 92.25 88 VAL A O 1
ATOM 663 N N . ARG A 1 89 ? -16.461 5.153 2.773 1.00 91.94 89 ARG A N 1
ATOM 664 C CA . ARG A 1 89 ? -17.921 4.958 2.897 1.00 91.94 89 ARG A CA 1
ATOM 665 C C . ARG A 1 89 ? -18.310 3.913 3.941 1.00 91.94 89 ARG A C 1
ATOM 667 O O . ARG A 1 89 ? -19.400 4.007 4.492 1.00 91.94 89 ARG A O 1
ATOM 674 N N . ALA A 1 90 ? -17.447 2.938 4.214 1.00 91.44 90 ALA A N 1
ATOM 675 C CA . ALA A 1 90 ? -17.637 1.972 5.293 1.00 91.44 90 ALA A CA 1
ATOM 676 C C . ALA A 1 90 ? -17.227 2.526 6.674 1.00 91.44 90 ALA A C 1
ATOM 678 O O . ALA A 1 90 ? -17.331 1.812 7.671 1.00 91.44 90 ALA A O 1
ATOM 679 N N . GLY A 1 91 ? -16.779 3.785 6.747 1.00 93.06 91 GLY A N 1
ATOM 680 C CA . GLY A 1 91 ? -16.440 4.469 7.995 1.00 93.06 91 GLY A CA 1
ATOM 681 C C . GLY A 1 91 ? -15.051 4.138 8.539 1.00 93.06 91 GLY A C 1
ATOM 682 O O . GLY A 1 91 ? -14.777 4.426 9.703 1.00 93.06 91 GLY A O 1
ATOM 683 N N . TYR A 1 92 ? -14.172 3.548 7.724 1.00 93.56 92 TYR A N 1
ATOM 684 C CA . TYR A 1 92 ? -12.793 3.254 8.114 1.00 93.56 92 TYR A CA 1
ATOM 685 C C . TYR A 1 92 ? -11.800 3.499 6.967 1.00 93.56 92 TYR A C 1
ATOM 687 O O . TYR A 1 92 ? -12.174 3.702 5.819 1.00 93.56 92 TYR A O 1
ATOM 695 N N . THR A 1 93 ? -10.506 3.477 7.265 1.00 93.81 93 THR A N 1
ATOM 696 C CA . THR A 1 93 ? -9.419 3.516 6.285 1.00 93.81 93 THR A CA 1
ATOM 697 C C . THR A 1 93 ? -8.297 2.584 6.714 1.00 93.81 93 THR A C 1
ATOM 699 O O . THR A 1 93 ? -7.958 2.490 7.893 1.00 93.81 93 THR A O 1
ATOM 702 N N . THR A 1 94 ? -7.691 1.895 5.752 1.00 92.12 94 THR A N 1
ATOM 703 C CA . THR A 1 94 ? -6.445 1.139 5.964 1.00 92.12 94 THR A CA 1
ATOM 704 C C . THR A 1 94 ? -5.200 1.956 5.604 1.00 92.12 94 THR A C 1
ATOM 706 O O . THR A 1 94 ? -4.073 1.484 5.764 1.00 92.12 94 THR A O 1
ATOM 709 N N . GLY A 1 95 ? -5.380 3.184 5.102 1.00 87.81 95 GLY A N 1
ATOM 710 C CA . GLY A 1 95 ? -4.299 4.085 4.716 1.00 87.81 95 GLY A CA 1
ATOM 711 C C . GLY A 1 95 ? -3.690 4.821 5.911 1.00 87.81 95 GLY A C 1
ATOM 712 O O . GLY A 1 95 ? -4.385 5.505 6.660 1.00 87.81 95 GLY A O 1
ATOM 713 N N . TYR A 1 96 ? -2.366 4.738 6.063 1.00 81.50 96 TYR A N 1
ATOM 714 C CA . TYR A 1 96 ? -1.642 5.510 7.074 1.00 81.50 96 TYR A CA 1
ATOM 715 C C . TYR A 1 96 ? -1.595 6.994 6.686 1.00 81.50 96 TYR A C 1
ATOM 717 O O . TYR A 1 96 ? -1.164 7.329 5.586 1.00 81.50 96 TYR A O 1
ATOM 725 N N . ARG A 1 97 ? -1.990 7.881 7.611 1.00 84.94 97 ARG A N 1
ATOM 726 C CA . ARG A 1 97 ? -2.050 9.347 7.416 1.00 84.94 97 ARG A CA 1
ATOM 727 C C . ARG A 1 97 ? -3.010 9.819 6.319 1.00 84.94 97 ARG A C 1
ATOM 729 O O . ARG A 1 97 ? -2.796 10.863 5.713 1.00 84.94 97 ARG A O 1
ATOM 736 N N . VAL A 1 98 ? -4.078 9.065 6.088 1.00 84.00 98 VAL A N 1
ATOM 737 C CA . VAL A 1 98 ? -5.142 9.436 5.150 1.00 84.00 98 VAL A CA 1
ATOM 738 C C . VAL A 1 98 ? -6.469 9.468 5.906 1.00 84.00 98 VAL A C 1
ATOM 740 O O . VAL A 1 98 ? -6.639 8.684 6.836 1.00 84.00 98 VAL A O 1
ATOM 743 N N . HIS A 1 99 ? -7.381 10.361 5.513 1.00 87.00 99 HIS A N 1
ATOM 744 C CA . HIS A 1 99 ? -8.760 10.455 6.011 1.00 87.00 99 HIS A CA 1
ATOM 745 C C . HIS A 1 99 ? -8.875 10.448 7.545 1.00 87.00 99 HIS A C 1
ATOM 747 O O . HIS A 1 99 ? -9.171 9.433 8.181 1.00 87.00 99 HIS A O 1
ATOM 753 N N . GLN A 1 100 ? -8.615 11.602 8.163 1.00 91.50 100 GLN A N 1
ATOM 754 C CA . GLN A 1 100 ? -8.663 11.745 9.619 1.00 91.50 100 GLN A CA 1
ATOM 755 C C . GLN A 1 100 ? -10.089 11.585 10.177 1.00 91.50 100 GLN A C 1
ATOM 757 O O . GLN A 1 100 ? -10.258 11.198 11.333 1.00 91.50 100 GLN A O 1
ATOM 762 N N . GLU A 1 101 ? -11.088 11.838 9.336 1.00 91.75 101 GLU A N 1
ATOM 763 C CA . GLU A 1 101 ? -12.523 11.768 9.594 1.00 91.75 101 GLU A CA 1
ATOM 764 C C . GLU A 1 101 ? -13.082 10.347 9.775 1.00 91.75 101 GLU A C 1
ATOM 766 O O . GLU A 1 101 ? -14.220 10.209 10.216 1.00 91.75 101 GLU A O 1
ATOM 771 N N . VAL A 1 102 ? -12.302 9.301 9.477 1.00 94.00 102 VAL A N 1
ATOM 772 C CA . VAL A 1 102 ? -12.684 7.890 9.670 1.00 94.00 102 VAL A CA 1
ATOM 773 C C . VAL A 1 102 ? -11.670 7.135 10.533 1.00 94.00 102 VAL A C 1
ATOM 775 O O . VAL A 1 102 ? -10.530 7.582 10.709 1.00 94.00 102 VAL A O 1
ATOM 778 N N . ASP A 1 103 ? -12.079 5.976 11.055 1.00 94.44 103 ASP A N 1
ATOM 779 C CA . ASP A 1 103 ? -11.220 5.105 11.862 1.00 94.44 103 ASP A CA 1
ATOM 780 C C . ASP A 1 103 ? -10.065 4.557 11.019 1.00 94.44 103 ASP A C 1
ATOM 782 O O . ASP A 1 103 ? -10.275 3.992 9.948 1.00 94.44 103 ASP A O 1
ATOM 786 N N . TYR A 1 104 ? -8.834 4.665 11.506 1.00 94.25 104 TYR A N 1
ATOM 787 C CA . TYR A 1 104 ? -7.694 3.973 10.915 1.00 94.25 104 TYR A CA 1
ATOM 788 C C . TYR A 1 104 ? -7.578 2.578 11.521 1.00 94.25 104 TYR A C 1
ATOM 790 O O . TYR A 1 104 ? -7.403 2.425 12.731 1.00 94.25 104 TYR A O 1
ATOM 798 N N . VAL A 1 105 ? -7.664 1.568 10.663 1.00 93.38 105 VAL A N 1
ATOM 799 C CA . VAL A 1 105 ? -7.744 0.157 11.038 1.00 93.38 105 VAL A CA 1
ATOM 800 C C . VAL A 1 105 ? -6.515 -0.570 10.514 1.00 93.38 105 VAL A C 1
ATOM 802 O O . VAL A 1 105 ? -6.114 -0.366 9.366 1.00 93.38 105 VAL A O 1
ATOM 805 N N . ASP A 1 106 ? -5.920 -1.435 11.340 1.00 91.25 106 ASP A N 1
ATOM 806 C CA . ASP A 1 106 ? -4.879 -2.342 10.872 1.00 91.25 106 ASP A CA 1
ATOM 807 C C . ASP A 1 106 ? -5.480 -3.240 9.784 1.00 91.25 106 ASP A C 1
ATOM 809 O O . ASP A 1 106 ? -6.394 -4.023 10.074 1.00 91.25 106 ASP A O 1
ATOM 813 N N . PRO A 1 107 ? -4.971 -3.176 8.538 1.00 88.12 107 PRO A N 1
ATOM 814 C CA . PRO A 1 107 ? -5.467 -4.024 7.479 1.00 88.12 107 PRO A CA 1
ATOM 815 C C . PRO A 1 107 ? -5.439 -5.490 7.905 1.00 88.12 107 PRO A C 1
ATOM 817 O O . PRO A 1 107 ? -6.417 -6.184 7.690 1.00 88.12 107 PRO A O 1
ATOM 820 N N . ARG A 1 108 ? -4.368 -5.990 8.528 1.00 87.06 108 ARG A N 1
ATOM 821 C CA . ARG A 1 108 ? -4.188 -7.432 8.767 1.00 87.06 108 ARG A CA 1
ATOM 822 C C . ARG A 1 108 ? -5.213 -8.003 9.736 1.00 87.06 108 ARG A C 1
ATOM 824 O O . ARG A 1 108 ? -5.761 -9.065 9.454 1.00 87.06 108 ARG A O 1
ATOM 831 N N . THR A 1 109 ? -5.448 -7.297 10.832 1.00 88.50 109 THR A N 1
ATOM 832 C CA . THR A 1 109 ? -6.184 -7.812 11.988 1.00 88.50 109 THR A CA 1
ATOM 833 C C . THR A 1 109 ? -7.597 -7.235 12.109 1.00 88.50 109 THR A C 1
ATOM 835 O O . THR A 1 109 ? -8.428 -7.824 12.790 1.00 88.50 109 THR A O 1
ATOM 838 N N . GLY A 1 110 ? -7.904 -6.116 11.439 1.00 90.44 110 GLY A N 1
ATOM 839 C CA . GLY A 1 110 ? -9.206 -5.448 11.550 1.00 90.44 110 GLY A CA 1
ATOM 840 C C . GLY A 1 110 ? -9.389 -4.631 12.830 1.00 90.44 110 GLY A C 1
ATOM 841 O O . GLY A 1 110 ? -10.470 -4.086 13.050 1.00 90.44 110 GLY A O 1
ATOM 842 N N . TYR A 1 111 ? -8.353 -4.508 13.661 1.00 93.50 111 TYR A N 1
ATOM 843 C CA . TYR A 1 111 ? -8.396 -3.701 14.878 1.00 93.50 111 TYR A CA 1
ATOM 844 C C . TYR A 1 111 ? -8.170 -2.221 14.585 1.00 93.50 111 TYR A C 1
ATOM 846 O O . TYR A 1 111 ? -7.340 -1.844 13.755 1.00 93.50 111 TYR A O 1
ATOM 854 N N . VAL A 1 112 ? -8.900 -1.369 15.296 1.00 94.38 112 VAL A N 1
ATOM 855 C CA . VAL A 1 112 ? -8.781 0.083 15.182 1.00 94.38 112 VAL A CA 1
ATOM 856 C C . VAL A 1 112 ? -7.479 0.528 15.843 1.00 94.38 112 VAL A C 1
ATOM 858 O O . VAL A 1 112 ? -7.267 0.332 17.036 1.00 94.38 112 VAL A O 1
ATOM 861 N N . LEU A 1 113 ? -6.604 1.167 15.072 1.00 94.12 113 LEU A N 1
ATOM 862 C CA . LEU A 1 113 ? -5.371 1.769 15.571 1.00 94.12 113 LEU A CA 1
ATOM 863 C C . LEU A 1 113 ? -5.574 3.234 15.958 1.00 94.12 113 LEU A C 1
ATOM 865 O O . LEU A 1 113 ? -4.917 3.708 16.877 1.00 94.12 113 LEU A O 1
ATOM 869 N N . ARG A 1 114 ? -6.467 3.961 15.283 1.00 94.75 114 ARG A N 1
ATOM 870 C CA . ARG A 1 114 ? -6.804 5.361 15.594 1.00 94.75 114 ARG A CA 1
ATOM 871 C C . ARG A 1 114 ? -8.277 5.599 15.302 1.00 94.75 114 ARG A C 1
ATOM 873 O O . ARG A 1 114 ? -8.741 5.207 14.235 1.00 94.75 114 ARG A O 1
ATOM 880 N N . VAL A 1 115 ? -8.988 6.240 16.222 1.00 94.88 115 VAL A N 1
ATOM 881 C CA . VAL A 1 115 ? -10.409 6.562 16.021 1.00 94.88 115 VAL A CA 1
ATOM 882 C C . VAL A 1 115 ? -10.575 7.810 15.151 1.00 94.88 115 VAL A C 1
ATOM 884 O O . VAL A 1 115 ? -9.674 8.649 15.046 1.00 94.88 115 VAL A O 1
ATOM 887 N N . ALA A 1 116 ? -11.732 7.944 14.512 1.00 93.88 116 ALA A N 1
ATOM 888 C CA . ALA A 1 116 ? -12.093 9.138 13.760 1.00 93.88 116 ALA A CA 1
ATOM 889 C C . ALA A 1 116 ? -11.910 10.421 14.600 1.00 93.88 116 ALA A C 1
ATOM 891 O O . ALA A 1 116 ? -12.352 10.510 15.743 1.00 93.88 116 ALA A O 1
ATOM 892 N N . GLY A 1 117 ? -11.256 11.432 14.024 1.00 90.81 117 GLY A N 1
ATOM 893 C CA . GLY A 1 117 ? -10.984 12.717 14.677 1.00 90.81 117 GLY A CA 1
ATOM 894 C C . GLY A 1 117 ? -9.700 12.775 15.515 1.00 90.81 117 GLY A C 1
ATOM 895 O O . GLY A 1 117 ? -9.176 13.870 15.713 1.00 90.81 117 GLY A O 1
ATOM 896 N N . GLU A 1 118 ? -9.117 11.643 15.932 1.00 91.38 118 GLU A N 1
ATOM 897 C CA . GLU A 1 118 ? -7.794 11.652 16.574 1.00 91.38 118 GLU A CA 1
ATOM 898 C C . GLU A 1 118 ? -6.716 12.169 15.600 1.00 91.38 118 GLU A C 1
ATOM 900 O O . GLU A 1 118 ? -6.787 11.882 14.394 1.00 91.38 118 GLU A O 1
ATOM 905 N N . PRO A 1 119 ? -5.696 12.903 16.090 1.00 91.81 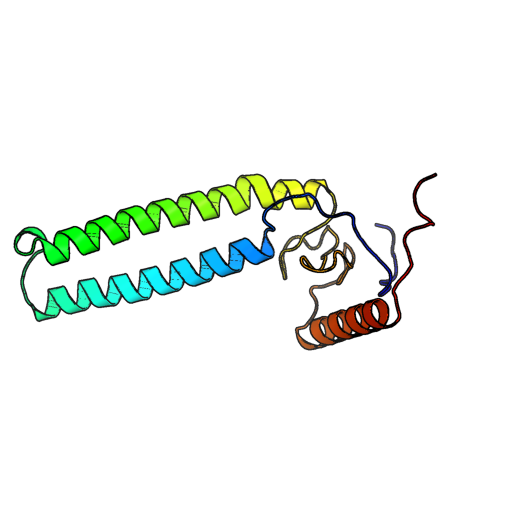119 PRO A N 1
ATOM 906 C CA . PRO A 1 119 ? -4.547 13.303 15.283 1.00 91.81 119 PRO A CA 1
ATOM 907 C C . PRO A 1 119 ? -3.805 12.087 14.723 1.00 91.81 119 PRO A C 1
ATOM 909 O O . PRO A 1 119 ? -3.867 10.976 15.256 1.00 91.81 119 PRO A O 1
ATOM 912 N N . PHE A 1 120 ? -3.075 12.290 13.626 1.00 92.50 120 PHE A N 1
ATOM 913 C CA . PHE A 1 120 ? -2.280 11.216 13.041 1.00 92.50 120 PHE A CA 1
ATOM 914 C C . PHE A 1 120 ? -1.244 10.688 14.035 1.00 92.50 120 PHE A C 1
ATOM 916 O O . PHE A 1 120 ? -0.445 11.446 14.583 1.00 92.50 120 PHE A O 1
ATOM 923 N N . LEU A 1 121 ? -1.229 9.366 14.218 1.00 90.25 121 LEU A N 1
ATOM 924 C CA . LEU A 1 121 ? -0.316 8.720 15.152 1.00 90.25 121 LEU A CA 1
ATOM 925 C C . LEU A 1 121 ? 1.142 8.947 14.746 1.00 90.25 121 LEU A C 1
ATOM 927 O O . LEU A 1 121 ? 1.547 8.667 13.605 1.00 90.25 121 LEU A O 1
ATOM 931 N N . ALA A 1 122 ? 1.944 9.377 15.718 1.00 93.12 122 ALA A N 1
ATOM 932 C CA . ALA A 1 122 ? 3.392 9.329 15.618 1.00 93.12 122 ALA A CA 1
ATOM 933 C C . ALA A 1 122 ? 3.861 7.869 15.429 1.00 93.12 122 ALA A C 1
ATOM 935 O O . ALA A 1 122 ? 3.188 6.943 15.889 1.00 93.12 122 ALA A O 1
ATOM 936 N N . PRO A 1 123 ? 5.008 7.625 14.768 1.00 91.62 123 PRO A N 1
ATOM 937 C CA . PRO A 1 123 ? 5.494 6.265 14.520 1.00 91.62 123 PRO A CA 1
ATOM 938 C C . PRO A 1 123 ? 5.659 5.413 15.788 1.00 91.62 123 PRO A C 1
ATOM 940 O O . PRO A 1 123 ? 5.469 4.201 15.747 1.00 91.62 123 PRO A O 1
ATOM 943 N N . GLU A 1 124 ? 6.016 6.032 16.912 1.00 93.88 124 GLU A N 1
ATOM 944 C CA . GLU A 1 124 ? 6.182 5.361 18.206 1.00 93.88 124 GLU A CA 1
ATOM 945 C C . GLU A 1 124 ? 4.843 4.951 18.814 1.00 93.88 124 GLU A C 1
ATOM 947 O O . GLU A 1 124 ? 4.656 3.778 19.128 1.00 93.88 124 GLU A O 1
ATOM 952 N N . GLU A 1 125 ? 3.885 5.875 18.880 1.00 93.44 125 GLU A N 1
ATOM 953 C CA . GLU A 1 125 ? 2.543 5.584 19.390 1.00 93.44 125 GLU A CA 1
ATOM 954 C C . GLU A 1 125 ? 1.820 4.557 18.512 1.00 93.44 125 GLU A C 1
ATOM 956 O O . GLU A 1 125 ? 1.140 3.668 19.019 1.00 93.44 125 GLU A O 1
ATOM 961 N N . ARG A 1 126 ? 2.034 4.602 17.191 1.00 92.44 126 ARG A N 1
ATOM 962 C CA . ARG A 1 126 ? 1.519 3.573 16.282 1.00 92.44 126 ARG A CA 1
ATOM 963 C C . ARG A 1 126 ? 2.050 2.189 16.655 1.00 92.44 126 ARG A C 1
ATOM 965 O O . ARG A 1 126 ? 1.254 1.277 16.842 1.00 92.44 126 ARG A O 1
ATOM 972 N N . ARG A 1 127 ? 3.371 2.047 16.810 1.00 93.19 127 ARG A N 1
ATOM 973 C CA . ARG A 1 127 ? 4.000 0.778 17.219 1.00 93.19 127 ARG A CA 1
ATOM 974 C C . ARG A 1 127 ? 3.504 0.311 18.585 1.00 93.19 127 ARG A C 1
ATOM 976 O O . ARG A 1 127 ? 3.291 -0.880 18.779 1.00 93.19 127 ARG A O 1
ATOM 983 N N . ARG A 1 128 ? 3.280 1.242 19.516 1.00 94.75 128 ARG A N 1
ATOM 984 C CA . ARG A 1 128 ? 2.707 0.941 20.831 1.00 94.75 128 ARG A CA 1
ATOM 985 C C . ARG A 1 128 ? 1.291 0.373 20.714 1.00 94.75 128 ARG A C 1
ATOM 987 O O . ARG A 1 128 ? 1.019 -0.668 21.301 1.00 94.75 128 ARG A O 1
ATOM 994 N N . ARG A 1 129 ? 0.405 1.009 19.941 1.00 93.94 129 ARG A N 1
ATOM 995 C CA . ARG A 1 129 ? -0.970 0.522 19.725 1.00 93.94 129 ARG A CA 1
ATOM 996 C C . ARG A 1 129 ? -1.000 -0.806 18.961 1.00 93.94 129 ARG A C 1
ATOM 998 O O . ARG A 1 129 ? -1.749 -1.695 19.344 1.00 93.94 129 ARG A O 1
ATOM 1005 N N . GLU A 1 130 ? -0.138 -0.980 17.958 1.00 93.94 130 GLU A N 1
ATOM 1006 C CA . GLU A 1 130 ? 0.058 -2.262 17.259 1.00 93.94 130 GLU A CA 1
ATOM 1007 C C . GLU A 1 130 ? 0.479 -3.379 18.236 1.00 93.94 130 GLU A C 1
ATOM 1009 O O . GLU A 1 130 ? -0.062 -4.482 18.179 1.00 93.94 130 GLU A O 1
ATOM 1014 N N . ALA A 1 131 ? 1.393 -3.094 19.171 1.00 94.00 131 ALA A N 1
ATOM 1015 C CA . ALA A 1 131 ? 1.824 -4.057 20.184 1.00 94.00 131 ALA A CA 1
ATOM 1016 C C . ALA A 1 131 ? 0.709 -4.406 21.187 1.00 94.00 131 ALA A C 1
ATOM 1018 O O . ALA A 1 131 ? 0.555 -5.572 21.540 1.00 94.00 131 ALA A O 1
ATOM 1019 N N . LEU A 1 132 ? -0.093 -3.422 21.611 1.00 93.75 132 LEU A N 1
ATOM 1020 C CA . LEU A 1 132 ? -1.252 -3.658 22.481 1.00 93.75 132 LEU A CA 1
ATOM 1021 C C . LEU A 1 132 ? -2.302 -4.538 21.792 1.00 93.75 132 LEU A C 1
ATOM 1023 O O . LEU A 1 132 ? -2.804 -5.481 22.394 1.00 93.75 132 LEU A O 1
ATOM 1027 N N . VAL A 1 133 ? -2.590 -4.274 20.517 1.00 93.00 133 VAL A N 1
ATOM 1028 C CA . VAL A 1 133 ? -3.474 -5.122 19.705 1.00 93.00 133 VAL A CA 1
ATOM 1029 C C . VAL A 1 133 ? -2.910 -6.541 19.588 1.00 93.00 133 VAL A C 1
ATOM 1031 O O . VAL A 1 133 ? -3.646 -7.509 19.758 1.00 93.00 133 VAL A O 1
ATOM 1034 N N . ALA A 1 134 ? -1.604 -6.687 19.352 1.00 92.31 134 ALA A N 1
ATOM 1035 C CA . ALA A 1 134 ? -0.961 -7.997 19.272 1.00 92.31 134 ALA A CA 1
AT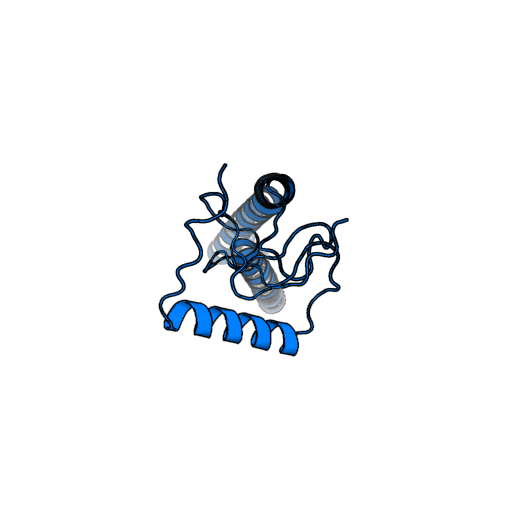OM 1036 C C . ALA A 1 134 ? -1.046 -8.787 20.594 1.00 92.31 134 ALA A C 1
ATOM 1038 O O . ALA A 1 134 ? -1.273 -9.996 20.558 1.00 92.31 134 ALA A O 1
ATOM 1039 N N . ASP A 1 135 ? -0.911 -8.123 21.747 1.00 92.75 135 ASP A N 1
ATOM 1040 C CA . ASP A 1 135 ? -1.101 -8.731 23.074 1.00 92.75 135 ASP A CA 1
ATOM 1041 C C . ASP A 1 135 ? -2.562 -9.149 23.311 1.00 92.75 135 ASP A C 1
ATOM 1043 O O . ASP A 1 135 ? -2.826 -10.245 23.798 1.00 92.75 135 ASP A O 1
ATOM 1047 N N . VAL A 1 136 ? -3.534 -8.335 22.889 1.00 90.88 136 VAL A N 1
ATOM 1048 C CA . VAL A 1 136 ? -4.956 -8.716 22.944 1.00 90.88 136 VAL A CA 1
ATOM 1049 C C . VAL A 1 136 ? -5.229 -9.958 22.091 1.00 90.88 136 VAL A C 1
ATOM 1051 O O . VAL A 1 136 ? -5.926 -10.869 22.537 1.00 90.88 136 VAL A O 1
ATOM 1054 N N . ILE A 1 137 ? -4.666 -10.026 20.883 1.00 89.31 137 ILE A N 1
ATOM 1055 C CA . ILE A 1 137 ? -4.809 -11.186 19.994 1.00 89.31 137 ILE A CA 1
ATOM 1056 C C . ILE A 1 137 ? -4.162 -12.431 20.619 1.00 89.31 137 ILE A C 1
ATOM 1058 O O . ILE A 1 137 ? -4.774 -13.499 20.614 1.00 89.31 137 ILE A O 1
ATOM 1062 N N . SER A 1 138 ? -2.955 -12.310 21.184 1.00 89.81 138 SER A N 1
ATOM 1063 C CA . SER A 1 138 ? -2.220 -13.446 21.760 1.00 89.81 138 SER A CA 1
ATOM 1064 C C . SER A 1 138 ? -2.897 -14.031 23.002 1.00 89.81 138 SER A C 1
ATOM 1066 O O . SER A 1 138 ? -2.826 -15.238 23.227 1.00 89.81 138 SER A O 1
ATOM 1068 N N . ARG A 1 139 ? -3.625 -13.207 23.764 1.00 87.75 139 ARG A N 1
ATOM 1069 C CA . ARG A 1 139 ? -4.450 -13.629 24.911 1.00 87.75 139 ARG A CA 1
ATOM 1070 C C . ARG A 1 139 ? -5.791 -14.249 24.512 1.00 87.75 139 ARG A C 1
ATOM 1072 O O . ARG A 1 139 ? -6.634 -14.487 25.372 1.00 87.75 139 ARG A O 1
ATOM 1079 N N . GLY A 1 140 ? -5.983 -14.523 23.222 1.00 80.88 140 GLY A N 1
ATOM 1080 C CA . GLY A 1 140 ? -7.194 -15.133 22.690 1.00 80.88 140 GLY A CA 1
ATOM 1081 C C . GLY A 1 140 ? -8.329 -14.136 22.543 1.00 80.88 140 GLY A C 1
ATOM 1082 O O . GLY A 1 140 ? -9.454 -14.497 22.844 1.00 80.88 140 GLY A O 1
ATOM 1083 N N . GLY A 1 141 ? -8.036 -12.899 22.121 1.00 63.44 141 GLY A N 1
ATOM 1084 C CA . GLY A 1 141 ? -8.984 -11.790 21.998 1.00 63.44 141 GLY A CA 1
ATOM 1085 C C . GLY A 1 141 ? -10.370 -12.186 21.483 1.00 63.44 141 GLY A C 1
ATOM 1086 O O . GLY A 1 141 ? -10.632 -12.153 20.283 1.00 63.44 141 GLY A O 1
ATOM 1087 N N . VAL A 1 142 ? -11.270 -12.494 22.419 1.00 62.12 142 VAL A N 1
ATOM 1088 C CA . VAL A 1 142 ? -12.708 -12.608 22.207 1.00 62.12 142 VAL A CA 1
ATOM 1089 C C . VAL A 1 142 ? -13.307 -11.266 22.602 1.00 62.12 142 VAL A C 1
ATOM 1091 O O . VAL A 1 142 ? -13.428 -10.944 23.779 1.00 62.12 142 VAL A O 1
ATOM 1094 N N . ALA A 1 143 ? -13.662 -10.461 21.610 1.00 55.22 143 ALA A N 1
ATOM 1095 C CA . ALA A 1 143 ? -14.563 -9.327 21.790 1.00 55.22 143 ALA A CA 1
ATOM 1096 C C . ALA A 1 143 ? -15.413 -9.195 20.522 1.00 55.22 143 ALA A C 1
ATOM 1098 O O . ALA A 1 143 ? -15.263 -8.260 19.743 1.00 55.22 143 ALA A O 1
ATOM 1099 N N . GLY A 1 144 ? -16.248 -10.207 20.279 1.00 49.78 144 GLY A N 1
ATOM 1100 C CA . GLY A 1 144 ? -17.095 -10.308 19.090 1.00 49.78 144 GLY A CA 1
ATOM 1101 C C . GLY A 1 144 ? -18.524 -10.784 19.355 1.00 49.78 144 GLY A C 1
ATOM 1102 O O . GLY A 1 144 ? -19.186 -11.167 18.401 1.00 49.78 144 GLY A O 1
ATOM 1103 N N . GLU A 1 145 ? -19.011 -10.763 20.601 1.00 45.19 145 GLU A N 1
ATOM 1104 C CA . GLU A 1 145 ? -20.398 -11.156 20.937 1.00 45.19 145 GLU A CA 1
ATOM 1105 C C . GLU A 1 145 ? -21.298 -9.994 21.407 1.00 45.19 145 GLU A C 1
ATOM 1107 O O . GLU A 1 145 ? -22.390 -10.230 21.904 1.00 45.19 145 GLU A O 1
ATOM 1112 N N . GLY A 1 146 ? -20.899 -8.725 21.237 1.00 47.19 146 GLY A N 1
ATOM 1113 C CA . GLY A 1 146 ? -21.598 -7.598 21.885 1.00 47.19 146 GLY A CA 1
ATOM 1114 C C . GLY A 1 146 ? -22.075 -6.427 21.020 1.00 47.19 146 GLY A C 1
ATOM 1115 O O . GLY A 1 146 ? -22.330 -5.372 21.588 1.00 47.19 146 GLY A O 1
ATOM 1116 N N . ALA A 1 147 ? -22.150 -6.526 19.686 1.00 48.22 147 ALA A N 1
ATOM 1117 C CA . ALA A 1 147 ? -22.551 -5.372 18.861 1.00 48.22 147 ALA A CA 1
ATOM 1118 C C . ALA A 1 147 ? -23.369 -5.740 17.609 1.00 48.22 147 ALA A C 1
ATOM 1120 O O . ALA A 1 147 ? -22.972 -5.421 16.487 1.00 48.22 147 ALA A O 1
ATOM 1121 N N . ALA A 1 148 ? -24.504 -6.414 17.808 1.00 43.47 148 ALA A N 1
ATOM 1122 C CA . ALA A 1 148 ? -25.618 -6.437 16.858 1.00 43.47 148 ALA A CA 1
ATOM 1123 C C . ALA A 1 148 ? -26.931 -6.802 17.585 1.00 43.47 148 ALA A C 1
ATOM 1125 O O . ALA A 1 148 ? -27.401 -7.932 17.481 1.00 43.47 148 ALA A O 1
ATOM 1126 N N . GLU A 1 149 ? -27.494 -5.841 18.321 1.00 38.12 149 GLU A N 1
ATOM 1127 C CA . GLU A 1 149 ? -28.953 -5.660 18.431 1.00 38.12 149 GLU A CA 1
ATOM 1128 C C . GLU A 1 149 ? -29.320 -4.346 17.736 1.00 38.12 149 GLU A C 1
ATOM 1130 O O . GLU A 1 149 ? -28.535 -3.375 17.880 1.00 38.12 149 GLU A O 1
#

pLDDT: mean 83.33, std 11.22, range [38.12, 94.88]

Sequence (149 aa):
MTGQEWSPHMQRRLLPGLRAGQLAIWVVGSAVFFIVYTLILFGGMAIAGVGYGASPILTGLFVAWGVGGIASAVLNLLLHCWVVPREVRAGYTTGYRVHQEVDYVDPRTGYVLRVAGEPFLAPEERRRREALVADVISRGGVAGEGAAE